Protein AF-A0AB73AR89-F1 (afdb_monomer)

Organism: NCBI:txid1339310

Sequence (141 aa):
MRATEKTPVNPKNVVHHVAVDAKNVCNSGQSKVKENKAEENKEFPPSAPPKGEGEERKGDSAYLPIPGYAFNTMTHNYSGLMDTLKRLSITDTGEVNSILRLSDYGRKGTTVWKLIANTCWSDIGAKGRYLIAALNKTKRR

Solvent-accessible surface area (backbone atoms only — not comparable to full-atom values): 9652 Å² total; per-residue (Å²): 134,90,84,90,85,80,88,80,82,87,79,80,84,72,82,82,76,76,76,76,77,78,77,77,76,80,80,86,68,90,77,88,75,79,85,83,80,87,84,89,80,85,87,77,81,85,75,71,78,79,76,88,73,85,74,87,75,78,80,58,81,58,82,69,88,77,60,78,71,35,72,37,69,92,58,18,39,34,67,66,44,54,54,46,35,54,75,65,66,42,74,53,48,56,47,46,48,47,42,34,64,73,39,57,36,30,36,63,95,46,66,57,62,56,50,63,72,72,52,74,63,89,86,44,85,61,50,44,63,49,51,46,54,56,51,55,60,67,74,76,111

Structure (mmCIF, N/CA/C/O backbone):
data_AF-A0AB73AR89-F1
#
_entry.id   AF-A0AB73AR89-F1
#
loop_
_atom_site.group_PDB
_atom_site.id
_atom_site.type_symbol
_atom_site.label_atom_id
_atom_site.label_alt_id
_atom_site.label_comp_id
_atom_site.label_asym_id
_atom_site.label_entity_id
_atom_site.label_seq_id
_atom_site.pdbx_PDB_ins_code
_atom_site.Cartn_x
_atom_site.Cartn_y
_atom_site.Cartn_z
_atom_site.occupancy
_atom_site.B_iso_or_equiv
_atom_site.auth_seq_id
_atom_site.auth_comp_id
_atom_site.auth_asym_id
_atom_site.auth_atom_id
_atom_site.pdbx_PDB_model_num
ATOM 1 N N . MET A 1 1 ? -47.975 63.753 -1.501 1.00 38.91 1 MET A N 1
ATOM 2 C CA . MET A 1 1 ? -47.796 63.237 -0.127 1.00 38.91 1 MET A CA 1
ATOM 3 C C . MET A 1 1 ? -46.998 61.940 -0.201 1.00 38.91 1 MET A C 1
ATOM 5 O O . MET A 1 1 ? -47.245 61.146 -1.097 1.00 38.91 1 MET A O 1
ATOM 9 N N . ARG A 1 2 ? -45.996 61.792 0.675 1.00 39.88 2 ARG A N 1
ATOM 10 C CA . ARG A 1 2 ? -45.224 60.559 0.921 1.00 39.88 2 ARG A CA 1
ATOM 11 C C . ARG A 1 2 ? -46.128 59.461 1.497 1.00 39.88 2 ARG A C 1
ATOM 13 O O . ARG A 1 2 ? -46.984 59.802 2.304 1.00 39.88 2 ARG A O 1
ATOM 20 N N . ALA A 1 3 ? -45.827 58.197 1.179 1.00 44.28 3 ALA A N 1
ATOM 21 C CA . ALA A 1 3 ? -45.416 57.128 2.117 1.00 44.28 3 ALA A CA 1
ATOM 22 C C . ALA A 1 3 ? -45.775 55.738 1.538 1.00 44.28 3 ALA A C 1
ATOM 24 O O . ALA A 1 3 ? -46.937 55.449 1.303 1.00 44.28 3 ALA A O 1
ATOM 25 N N . THR A 1 4 ? -44.782 54.989 1.045 1.00 46.59 4 THR A N 1
ATOM 26 C CA . THR A 1 4 ? -44.129 53.817 1.681 1.00 46.59 4 THR A CA 1
ATOM 27 C C . THR A 1 4 ? -44.924 52.508 1.619 1.00 46.59 4 THR A C 1
ATOM 29 O O . THR A 1 4 ? -45.830 52.302 2.415 1.00 46.59 4 THR A O 1
ATOM 32 N N . GLU A 1 5 ? -44.446 51.561 0.813 1.00 45.19 5 GLU A N 1
ATOM 33 C CA . GLU A 1 5 ? -44.631 50.119 1.037 1.00 45.19 5 GLU A CA 1
ATOM 34 C C . GLU A 1 5 ? -43.372 49.416 0.488 1.00 45.19 5 GLU A C 1
ATOM 36 O O . GLU A 1 5 ? -43.100 49.461 -0.705 1.00 45.19 5 GLU A O 1
ATOM 41 N N . LYS A 1 6 ? -42.339 49.224 1.316 1.00 48.53 6 LYS A N 1
ATOM 42 C CA . LYS A 1 6 ? -42.036 48.043 2.146 1.00 48.53 6 LYS A CA 1
ATOM 43 C C . LYS A 1 6 ? -41.747 46.767 1.341 1.00 48.53 6 LYS A C 1
ATOM 45 O O . LYS A 1 6 ? -42.628 45.966 1.070 1.00 48.53 6 LYS A O 1
ATOM 50 N N . THR A 1 7 ? -40.458 46.534 1.091 1.00 48.50 7 THR A N 1
ATOM 51 C CA . THR A 1 7 ? -39.877 45.193 0.926 1.00 48.50 7 THR A CA 1
ATOM 52 C C . THR A 1 7 ? -40.154 44.350 2.174 1.00 48.50 7 THR A C 1
ATOM 54 O O . THR A 1 7 ? -40.034 44.871 3.289 1.00 48.50 7 THR A O 1
ATOM 57 N N . PRO A 1 8 ? -40.405 43.040 2.018 1.00 48.00 8 PRO A N 1
ATOM 58 C CA . PRO A 1 8 ? -39.617 42.117 2.827 1.00 48.00 8 PRO A CA 1
ATOM 59 C C . PRO A 1 8 ? -39.199 40.830 2.084 1.00 48.00 8 PRO A C 1
ATOM 61 O O . PRO A 1 8 ? -39.998 40.105 1.509 1.00 48.00 8 PRO A O 1
ATOM 64 N N . VAL A 1 9 ? -37.893 40.578 2.183 1.00 45.47 9 VAL A N 1
ATOM 65 C CA . VAL A 1 9 ? -37.208 39.311 2.493 1.00 45.47 9 VAL A CA 1
ATOM 66 C C . VAL A 1 9 ? -37.531 38.026 1.708 1.00 45.47 9 VAL A C 1
ATOM 68 O O . VAL A 1 9 ? -38.536 37.346 1.871 1.00 45.47 9 VAL A O 1
ATOM 71 N N . ASN A 1 10 ? -36.501 37.642 0.961 1.00 57.34 10 ASN A N 1
ATOM 72 C CA . ASN A 1 10 ? -36.142 36.315 0.480 1.00 57.34 10 ASN A CA 1
ATOM 73 C C . ASN A 1 10 ? -36.419 35.166 1.482 1.00 57.34 10 ASN A C 1
ATOM 75 O O . ASN A 1 10 ? -35.880 35.193 2.594 1.00 57.34 10 ASN A O 1
ATOM 79 N N . PRO A 1 11 ? -37.088 34.080 1.064 1.00 50.94 11 PRO A N 1
ATOM 80 C CA . PRO A 1 11 ? -36.939 32.778 1.687 1.00 50.94 11 PRO A CA 1
ATOM 81 C C . PRO A 1 11 ? -36.048 31.869 0.828 1.00 50.94 11 PRO A C 1
ATOM 83 O O . PRO A 1 11 ? -36.447 31.363 -0.214 1.00 50.94 11 PRO A O 1
ATOM 86 N N . LYS A 1 12 ? -34.817 31.679 1.323 1.00 49.34 12 LYS A N 1
ATOM 87 C CA . LYS A 1 12 ? -34.012 30.443 1.281 1.00 49.34 12 LYS A CA 1
ATOM 88 C C . LYS A 1 12 ? -34.502 29.372 0.294 1.00 49.34 12 LYS A C 1
ATOM 90 O O . LYS A 1 12 ? -35.324 28.528 0.646 1.00 49.34 12 LYS A O 1
ATOM 95 N N . ASN A 1 13 ? -33.888 29.336 -0.889 1.00 53.00 13 ASN A N 1
ATOM 96 C CA . ASN A 1 13 ? -33.911 28.140 -1.719 1.00 53.00 13 ASN A CA 1
ATOM 97 C C . ASN A 1 13 ? -33.081 27.036 -1.045 1.00 53.00 13 ASN A C 1
ATOM 99 O O . ASN A 1 13 ? -31.855 27.100 -0.968 1.00 53.00 13 ASN A O 1
ATOM 103 N N . VAL A 1 14 ? -33.838 26.110 -0.472 1.00 54.31 14 VAL A N 1
ATOM 104 C CA . VAL A 1 14 ? -33.608 24.688 -0.225 1.00 54.31 14 VAL A CA 1
ATOM 105 C C . VAL A 1 14 ? -32.220 24.147 -0.594 1.00 54.31 14 VAL A C 1
ATOM 107 O O . VAL A 1 14 ? -31.783 24.108 -1.740 1.00 54.31 14 VAL A O 1
ATOM 110 N N . VAL A 1 15 ? -31.578 23.643 0.457 1.00 51.88 15 VAL A N 1
ATOM 111 C CA . VAL A 1 15 ? -30.417 22.757 0.466 1.00 51.88 15 VAL A CA 1
ATOM 112 C C . VAL A 1 15 ? -30.630 21.601 -0.517 1.00 51.88 15 VAL A C 1
ATOM 114 O O . VAL A 1 15 ? -31.438 20.709 -0.267 1.00 51.88 15 VAL A O 1
ATOM 117 N N . HIS A 1 16 ? -29.858 21.564 -1.604 1.00 54.56 16 HIS A N 1
ATOM 118 C CA . HIS A 1 16 ? -29.633 20.318 -2.331 1.00 54.56 16 HIS A CA 1
ATOM 119 C C . HIS A 1 16 ? -28.688 19.459 -1.493 1.00 54.56 16 HIS A C 1
ATOM 121 O O . HIS A 1 16 ? -27.469 19.506 -1.650 1.00 54.56 16 HIS A O 1
ATOM 127 N N . HIS A 1 17 ? -29.251 18.668 -0.581 1.00 49.94 17 HIS A N 1
ATOM 128 C CA . HIS A 1 17 ? -28.530 17.533 -0.032 1.00 49.94 17 HIS A CA 1
ATOM 129 C C . HIS A 1 17 ? -28.484 16.488 -1.146 1.00 49.94 17 HIS A C 1
ATOM 131 O O . HIS A 1 17 ? -29.358 15.628 -1.256 1.00 49.94 17 HIS A O 1
ATOM 137 N N . VAL A 1 18 ? -27.496 16.605 -2.035 1.00 54.03 18 VAL A N 1
ATOM 138 C CA . VAL A 1 18 ? -27.125 15.492 -2.904 1.00 54.03 18 VAL A CA 1
ATOM 139 C C . VAL A 1 18 ? -26.576 14.428 -1.965 1.00 54.03 18 VAL A C 1
ATOM 141 O O . VAL A 1 18 ? -25.406 14.439 -1.588 1.00 54.03 18 VAL A O 1
ATOM 144 N N . ALA A 1 19 ? -27.459 13.534 -1.530 1.00 55.34 19 ALA A N 1
ATOM 145 C CA . ALA A 1 19 ? -27.065 12.251 -0.996 1.00 55.34 19 ALA A CA 1
ATOM 146 C C . ALA A 1 19 ? -26.377 11.503 -2.141 1.00 55.34 19 ALA A C 1
ATOM 148 O O . ALA A 1 19 ? -27.020 10.836 -2.949 1.00 55.34 19 ALA A O 1
ATOM 149 N N . VAL A 1 20 ? -25.060 11.673 -2.253 1.00 55.03 20 VAL A N 1
ATOM 150 C CA . VAL A 1 20 ? -24.234 10.767 -3.042 1.00 55.03 20 VAL A CA 1
ATOM 151 C C . VAL A 1 20 ? -24.181 9.476 -2.228 1.00 55.03 20 VAL A C 1
ATOM 153 O O . VAL A 1 20 ? -23.290 9.281 -1.406 1.00 55.03 20 VAL A O 1
ATOM 156 N N . ASP A 1 21 ? -25.192 8.622 -2.400 1.00 56.25 21 ASP A N 1
ATOM 157 C CA . ASP A 1 21 ? -25.152 7.222 -1.976 1.00 56.25 21 ASP A CA 1
ATOM 158 C C . ASP A 1 21 ? -24.086 6.531 -2.831 1.00 56.25 21 ASP A C 1
ATOM 160 O O . ASP A 1 21 ? -24.357 5.920 -3.863 1.00 56.25 21 ASP A O 1
ATOM 164 N N . ALA A 1 22 ? -22.822 6.708 -2.450 1.00 57.22 22 ALA A N 1
ATOM 165 C CA . ALA A 1 22 ? -21.706 5.998 -3.042 1.00 57.22 22 ALA A CA 1
ATOM 166 C C . ALA A 1 22 ? -21.720 4.556 -2.515 1.00 57.22 22 ALA A C 1
ATOM 168 O O . ALA A 1 22 ? -20.857 4.142 -1.739 1.00 57.22 22 ALA A O 1
ATOM 169 N N . LYS A 1 23 ? -22.706 3.770 -2.958 1.00 62.31 23 LYS A N 1
ATOM 170 C CA . LYS A 1 23 ? -22.635 2.310 -2.943 1.00 62.31 23 LYS A CA 1
ATOM 171 C C . LYS A 1 23 ? -21.536 1.885 -3.907 1.00 62.31 23 LYS A C 1
ATOM 173 O O . LYS A 1 23 ? -21.768 1.590 -5.074 1.00 62.31 23 LYS A O 1
ATOM 178 N N . ASN A 1 24 ? -20.308 1.883 -3.403 1.00 59.72 24 ASN A N 1
ATOM 179 C CA . ASN A 1 24 ? -19.209 1.135 -3.988 1.00 59.72 24 ASN A CA 1
ATOM 180 C C . ASN A 1 24 ? -19.597 -0.353 -3.969 1.00 59.72 24 ASN A C 1
ATOM 182 O O . ASN A 1 24 ? -19.484 -1.023 -2.943 1.00 59.72 24 ASN A O 1
ATOM 186 N N . VAL A 1 25 ? -20.120 -0.843 -5.091 1.00 37.38 25 VAL A N 1
ATOM 187 C CA . VAL A 1 25 ? -20.389 -2.261 -5.321 1.00 37.38 25 VAL A CA 1
ATOM 188 C C . VAL A 1 25 ? -19.045 -2.988 -5.347 1.00 37.38 25 VAL A C 1
ATOM 190 O O . VAL A 1 25 ? -18.195 -2.734 -6.200 1.00 37.38 25 VAL A O 1
ATOM 193 N N . CYS A 1 26 ? -18.842 -3.886 -4.382 1.00 60.62 26 CYS A N 1
ATOM 194 C CA . CYS A 1 26 ? -17.694 -4.780 -4.348 1.00 60.62 26 CYS A CA 1
ATOM 195 C C . CYS A 1 26 ? -17.795 -5.741 -5.540 1.00 60.62 26 CYS A C 1
ATOM 197 O O . CYS A 1 26 ? -18.556 -6.709 -5.507 1.00 60.62 26 CYS A O 1
ATOM 199 N N . ASN A 1 27 ? -17.042 -5.470 -6.606 1.00 61.38 27 ASN A N 1
ATOM 200 C CA . ASN A 1 27 ? -16.962 -6.353 -7.765 1.00 61.38 27 ASN A CA 1
ATOM 201 C C . ASN A 1 27 ? -16.087 -7.568 -7.428 1.00 61.38 27 ASN A C 1
ATOM 203 O O . ASN A 1 27 ? -14.973 -7.716 -7.927 1.00 61.38 27 ASN A O 1
ATOM 207 N N . SER A 1 28 ? -16.607 -8.472 -6.597 1.00 54.34 28 SER A N 1
ATOM 208 C CA . SER A 1 28 ? -16.097 -9.839 -6.469 1.00 54.34 28 SER A CA 1
ATOM 209 C C . SER A 1 28 ? -16.582 -10.666 -7.669 1.00 54.34 28 SER A C 1
ATOM 211 O O . SER A 1 28 ? -17.368 -11.600 -7.555 1.00 54.34 28 SER A O 1
ATOM 213 N N . GLY A 1 29 ? -16.169 -10.244 -8.866 1.00 50.16 29 GLY A N 1
ATOM 214 C CA . GLY A 1 29 ? -16.401 -10.929 -10.133 1.00 50.16 29 GLY A CA 1
ATOM 215 C C . GLY A 1 29 ? -15.134 -11.671 -10.534 1.00 50.16 29 GLY A C 1
ATOM 216 O O . GLY A 1 29 ? -14.192 -11.083 -11.055 1.00 50.16 29 GLY A O 1
ATOM 217 N N . GLN A 1 30 ? -15.110 -12.960 -10.226 1.00 56.56 30 GLN A N 1
ATOM 218 C CA . GLN A 1 30 ? -14.077 -13.947 -10.523 1.00 56.56 30 GLN A CA 1
ATOM 219 C C . GLN A 1 30 ? -13.445 -13.774 -11.924 1.00 56.56 30 GLN A C 1
ATOM 221 O O . GLN A 1 30 ? -14.049 -14.140 -12.928 1.00 56.56 30 GLN A O 1
ATOM 226 N N . SER A 1 31 ? -12.197 -13.294 -12.002 1.00 48.25 31 SER A N 1
ATOM 227 C CA . SER A 1 31 ? -11.381 -13.427 -13.216 1.00 48.25 31 SER A CA 1
ATOM 228 C C . SER A 1 31 ? -10.304 -14.480 -12.997 1.00 48.25 31 SER A C 1
ATOM 230 O O . SER A 1 31 ? -9.318 -14.291 -12.281 1.00 48.25 31 SER A O 1
ATOM 232 N N . LYS A 1 32 ? -10.546 -15.637 -13.606 1.00 50.81 32 LYS A N 1
ATOM 233 C CA . LYS A 1 32 ? -9.621 -16.758 -13.722 1.00 50.81 32 LYS A CA 1
ATOM 234 C C . LYS A 1 32 ? -8.571 -16.366 -14.770 1.00 50.81 32 LYS A C 1
ATOM 236 O O . LYS A 1 32 ? -8.707 -16.700 -15.942 1.00 50.81 32 LYS A O 1
ATOM 241 N N . VAL A 1 33 ? -7.556 -15.598 -14.370 1.00 45.81 33 VAL A N 1
ATOM 242 C CA . VAL A 1 33 ? -6.414 -15.310 -15.249 1.00 45.81 33 VAL A CA 1
ATOM 243 C C . VAL A 1 33 ? -5.532 -16.550 -15.315 1.00 45.81 33 VAL A C 1
ATOM 245 O O . VAL A 1 33 ? -5.038 -17.055 -14.310 1.00 45.81 33 VAL A O 1
ATOM 248 N N . LYS A 1 34 ? -5.415 -17.039 -16.545 1.00 47.06 34 LYS A N 1
ATOM 249 C CA . LYS A 1 34 ? -4.609 -18.159 -17.007 1.00 47.06 34 LYS A CA 1
ATOM 250 C C . LYS A 1 34 ? -3.150 -17.971 -16.574 1.00 47.06 34 LYS A C 1
ATOM 252 O O . LYS A 1 34 ? -2.519 -16.971 -16.907 1.00 47.06 34 LYS A O 1
ATOM 257 N N . GLU A 1 35 ? -2.656 -18.933 -15.807 1.00 43.31 35 GLU A N 1
ATOM 258 C CA . GLU A 1 35 ? -1.248 -19.090 -15.461 1.00 43.31 35 GLU A CA 1
ATOM 259 C C . GLU A 1 35 ? -0.459 -19.387 -16.743 1.00 43.31 35 GLU A C 1
ATOM 261 O O . GLU A 1 35 ? -0.733 -20.374 -17.426 1.00 43.31 35 GLU A O 1
ATOM 266 N N . ASN A 1 36 ? 0.492 -18.518 -17.088 1.00 53.22 36 ASN A N 1
ATOM 267 C CA . ASN A 1 36 ? 1.479 -18.796 -18.125 1.00 53.22 36 ASN A CA 1
ATOM 268 C C . ASN A 1 36 ? 2.758 -19.254 -17.420 1.00 53.22 36 ASN A C 1
ATOM 270 O O . ASN A 1 36 ? 3.345 -18.512 -16.632 1.00 53.22 36 ASN A O 1
ATOM 274 N N . LYS A 1 37 ? 3.135 -20.504 -17.682 1.00 52.88 37 LYS A N 1
ATOM 275 C CA . LYS A 1 37 ? 4.319 -21.184 -17.161 1.00 52.88 37 LYS A CA 1
ATOM 276 C C . LYS A 1 37 ? 5.470 -21.093 -18.171 1.00 52.88 37 LYS A C 1
ATOM 278 O O . LYS A 1 37 ? 5.224 -21.225 -19.364 1.00 52.88 37 LYS A O 1
ATOM 283 N N . ALA A 1 38 ? 6.682 -21.011 -17.608 1.00 48.19 38 ALA A N 1
ATOM 284 C CA . ALA A 1 38 ? 8.022 -21.154 -18.196 1.00 48.19 38 ALA A CA 1
ATOM 285 C C . ALA A 1 38 ? 8.559 -19.952 -19.000 1.00 48.19 38 ALA A C 1
ATOM 287 O O . ALA A 1 38 ? 7.973 -19.556 -19.996 1.00 48.19 38 ALA A O 1
ATOM 288 N N . GLU A 1 39 ? 9.700 -19.387 -18.587 1.00 51.41 39 GLU A N 1
ATOM 289 C CA . GLU A 1 39 ? 11.017 -19.922 -18.957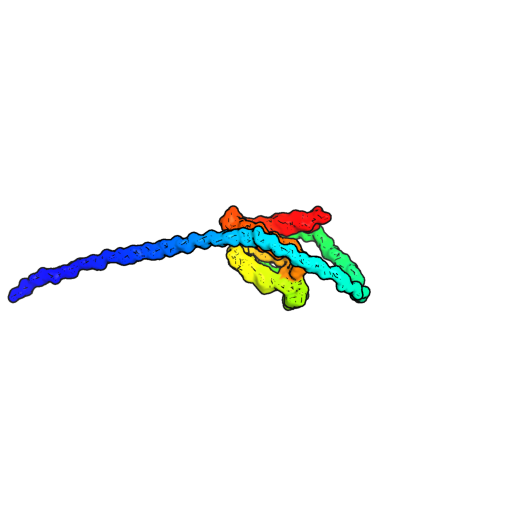 1.00 51.41 39 GLU A CA 1
ATOM 290 C C . GLU A 1 39 ? 12.117 -19.425 -17.996 1.00 51.41 39 GLU A C 1
ATOM 292 O O . GLU A 1 39 ? 11.995 -18.392 -17.340 1.00 51.41 39 GLU A O 1
ATOM 297 N N . GLU A 1 40 ? 13.147 -20.252 -17.873 1.00 47.06 40 GLU A N 1
ATOM 298 C CA . GLU A 1 40 ? 14.318 -20.193 -17.007 1.00 47.06 40 GLU A CA 1
ATOM 299 C C . GLU A 1 40 ? 15.348 -19.180 -17.534 1.00 47.06 40 GLU A C 1
ATOM 301 O O . GLU A 1 40 ? 15.783 -19.267 -18.676 1.00 47.06 40 GLU A O 1
ATOM 306 N N . ASN A 1 41 ? 15.802 -18.251 -16.690 1.00 52.59 41 ASN A N 1
ATOM 307 C CA . ASN A 1 41 ? 17.061 -17.541 -16.903 1.00 52.59 41 ASN A CA 1
ATOM 308 C C . ASN A 1 41 ? 17.916 -17.702 -15.641 1.00 52.59 41 ASN A C 1
ATOM 310 O O . ASN A 1 41 ? 17.531 -17.300 -14.543 1.00 52.59 41 ASN A O 1
ATOM 314 N N . LYS A 1 42 ? 19.045 -18.385 -15.836 1.00 58.62 42 LYS A N 1
ATOM 315 C CA . LYS A 1 42 ? 20.062 -18.711 -14.841 1.00 58.62 42 LYS A CA 1
ATOM 316 C C . LYS A 1 42 ? 20.870 -17.477 -14.431 1.00 58.62 42 LYS A C 1
ATOM 318 O O . LYS A 1 42 ? 21.087 -16.570 -15.227 1.00 58.62 42 LYS A O 1
ATOM 323 N N . GLU A 1 43 ? 21.366 -17.579 -13.197 1.00 53.78 43 GLU A N 1
ATOM 324 C CA . GLU A 1 43 ? 22.484 -16.844 -12.588 1.00 53.78 43 GLU A CA 1
ATOM 325 C C . GLU A 1 43 ? 22.295 -15.357 -12.301 1.00 53.78 43 GLU A C 1
ATOM 327 O O . GLU A 1 43 ? 22.670 -14.520 -13.099 1.00 53.78 43 GLU A O 1
ATOM 332 N N . PHE A 1 44 ? 21.863 -15.057 -11.070 1.00 48.03 44 PHE A N 1
ATOM 333 C CA . PHE A 1 44 ? 22.591 -14.201 -10.116 1.00 48.03 44 PHE A CA 1
ATOM 334 C C . PHE A 1 44 ? 22.239 -14.676 -8.686 1.00 48.03 44 PHE A C 1
ATOM 336 O O . PHE A 1 44 ? 21.162 -15.248 -8.496 1.00 48.03 44 PHE A O 1
ATOM 343 N N . PRO A 1 45 ? 23.140 -14.559 -7.687 1.00 50.19 45 PRO A N 1
ATOM 344 C CA . PRO A 1 45 ? 23.005 -15.273 -6.415 1.00 50.19 45 PRO A CA 1
ATOM 345 C C . PRO A 1 45 ? 21.733 -14.855 -5.659 1.00 50.19 45 PRO A C 1
ATOM 347 O O . PRO A 1 45 ? 21.313 -13.699 -5.773 1.00 50.19 45 PRO A O 1
ATOM 350 N N . PRO A 1 46 ? 21.120 -15.742 -4.847 1.00 50.38 46 PRO A N 1
ATOM 351 C CA . PRO A 1 46 ? 20.019 -15.339 -3.988 1.00 50.38 46 PRO A CA 1
ATOM 352 C C . PRO A 1 46 ? 20.576 -14.375 -2.939 1.00 50.38 46 PRO A C 1
ATOM 354 O O . PRO A 1 46 ? 21.219 -14.791 -1.975 1.00 50.38 46 PRO A O 1
ATOM 357 N N . SER A 1 47 ? 20.356 -13.072 -3.124 1.00 55.78 47 SER A N 1
ATOM 358 C CA . SER A 1 47 ? 20.570 -12.116 -2.043 1.00 55.78 47 SER A CA 1
ATOM 359 C C . SER A 1 47 ? 19.607 -12.512 -0.931 1.00 55.78 47 SER A C 1
ATOM 361 O O . SER A 1 47 ? 18.389 -12.452 -1.112 1.00 55.78 47 SER A O 1
ATOM 363 N N . ALA A 1 48 ? 20.170 -13.008 0.171 1.00 51.34 48 ALA A N 1
ATOM 364 C CA . ALA A 1 48 ? 19.433 -13.490 1.326 1.00 51.34 48 ALA A CA 1
ATOM 365 C C . ALA A 1 48 ? 18.308 -12.506 1.698 1.00 51.34 48 ALA A C 1
ATOM 367 O O . ALA A 1 48 ? 18.522 -11.289 1.631 1.00 51.34 48 ALA A O 1
ATOM 368 N N . PRO A 1 49 ? 17.113 -12.995 2.080 1.00 53.03 49 PRO A N 1
ATOM 369 C CA . PRO A 1 49 ? 16.051 -12.112 2.531 1.00 53.03 49 PRO A CA 1
ATOM 370 C C . PRO A 1 49 ? 16.592 -11.294 3.712 1.00 53.03 49 PRO A C 1
ATOM 372 O O . PRO A 1 49 ? 17.174 -11.887 4.628 1.00 53.03 49 PRO A O 1
ATOM 375 N N . PRO A 1 50 ? 16.455 -9.955 3.709 1.00 51.44 50 PRO A N 1
ATOM 376 C CA . PRO A 1 50 ? 16.889 -9.163 4.843 1.00 51.44 50 PRO A CA 1
ATOM 377 C C . PRO A 1 50 ? 16.161 -9.682 6.080 1.00 51.44 50 PRO A C 1
ATOM 379 O O . PRO A 1 50 ? 14.940 -9.872 6.086 1.00 51.44 50 PRO A O 1
ATOM 382 N N . LYS A 1 51 ? 16.971 -9.996 7.090 1.00 43.84 51 LYS A N 1
ATOM 383 C CA . LYS A 1 51 ? 16.572 -10.543 8.379 1.00 43.84 51 LYS A CA 1
ATOM 384 C C . LYS A 1 51 ? 15.414 -9.700 8.910 1.00 43.84 51 LYS A C 1
ATOM 386 O O . LYS A 1 51 ? 15.514 -8.481 8.990 1.00 43.84 51 LYS A O 1
ATOM 391 N N . GLY A 1 52 ? 14.294 -10.355 9.204 1.00 47.25 52 GLY A N 1
ATOM 392 C CA . GLY A 1 52 ? 13.112 -9.713 9.761 1.00 47.25 52 GLY A CA 1
ATOM 393 C C . GLY A 1 52 ? 13.392 -9.204 11.169 1.00 47.25 52 GLY A C 1
ATOM 394 O O . GLY A 1 52 ? 13.083 -9.881 12.143 1.00 47.25 52 GLY A O 1
ATOM 395 N N . GLU A 1 53 ? 13.964 -8.014 11.275 1.00 42.34 53 GLU A N 1
ATOM 396 C CA . GLU A 1 53 ? 13.959 -7.232 12.500 1.00 42.34 53 GLU A CA 1
ATOM 397 C C . GLU A 1 53 ? 12.679 -6.397 12.525 1.00 42.34 53 GLU A C 1
ATOM 399 O O . GLU A 1 53 ? 12.508 -5.382 11.843 1.00 42.34 53 GLU A O 1
ATOM 404 N N . GLY A 1 54 ? 11.707 -6.923 13.271 1.00 51.97 54 GLY A N 1
ATOM 405 C CA . GLY A 1 54 ? 10.540 -6.181 13.710 1.00 51.97 54 GLY A CA 1
ATOM 406 C C . GLY A 1 54 ? 10.982 -5.102 14.684 1.00 51.97 54 GLY A C 1
ATOM 407 O O . GLY A 1 54 ? 10.867 -5.278 15.891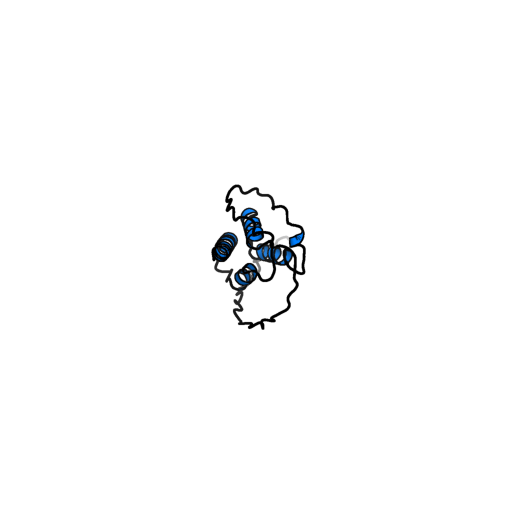 1.00 51.97 54 GLY A O 1
ATOM 408 N N . GLU A 1 55 ? 11.489 -3.993 14.158 1.00 44.03 55 GLU A N 1
ATOM 409 C CA . GLU A 1 55 ? 11.707 -2.788 14.943 1.00 44.03 55 GLU A CA 1
ATOM 410 C C . GLU A 1 55 ? 10.494 -1.872 14.787 1.00 44.03 55 GLU A C 1
ATOM 412 O O . GLU A 1 55 ? 10.415 -0.964 13.962 1.00 44.03 55 GLU A O 1
ATOM 417 N N . GLU A 1 56 ? 9.480 -2.201 15.580 1.00 61.28 56 GLU A N 1
ATOM 418 C CA . GLU A 1 56 ? 8.505 -1.243 16.070 1.00 61.28 56 GLU A CA 1
ATOM 419 C C . GLU A 1 56 ? 9.258 -0.330 17.044 1.00 61.28 56 GLU A C 1
ATOM 421 O O . GLU A 1 56 ? 9.579 -0.770 18.152 1.00 61.28 56 GLU A O 1
ATOM 426 N N . ARG A 1 57 ? 9.626 0.887 16.611 1.00 56.16 57 ARG A N 1
ATOM 427 C CA . ARG A 1 57 ? 9.907 2.050 17.476 1.00 56.16 57 ARG A CA 1
ATOM 428 C C . ARG A 1 57 ? 10.193 3.326 16.673 1.00 56.16 57 ARG A C 1
ATOM 430 O O . ARG A 1 57 ? 10.929 3.314 15.699 1.00 56.16 57 ARG A O 1
ATOM 437 N N . LYS A 1 58 ? 9.619 4.416 17.198 1.00 44.28 58 LYS A N 1
ATOM 438 C CA . LYS A 1 58 ? 9.673 5.832 16.795 1.00 44.28 58 LYS A CA 1
ATOM 439 C C . LYS A 1 58 ? 9.069 6.171 15.431 1.00 44.28 58 LYS A C 1
ATOM 441 O O . LYS A 1 58 ? 9.676 6.007 14.382 1.00 44.28 58 LYS A O 1
ATOM 446 N N . GLY A 1 59 ? 7.865 6.743 15.501 1.00 51.19 59 GLY A N 1
ATOM 447 C CA . GLY A 1 59 ? 7.326 7.591 14.449 1.00 51.19 59 GLY A CA 1
ATOM 448 C C . GLY A 1 59 ? 8.227 8.805 14.266 1.00 51.19 59 GLY A C 1
ATOM 449 O O . GLY A 1 59 ? 7.997 9.851 14.867 1.00 51.19 59 GLY A O 1
ATOM 450 N N . ASP A 1 60 ? 9.260 8.655 13.446 1.00 48.94 60 ASP A N 1
ATOM 451 C CA . ASP A 1 60 ? 9.773 9.789 12.707 1.00 48.94 60 ASP A CA 1
ATOM 452 C C . ASP A 1 60 ? 8.680 10.170 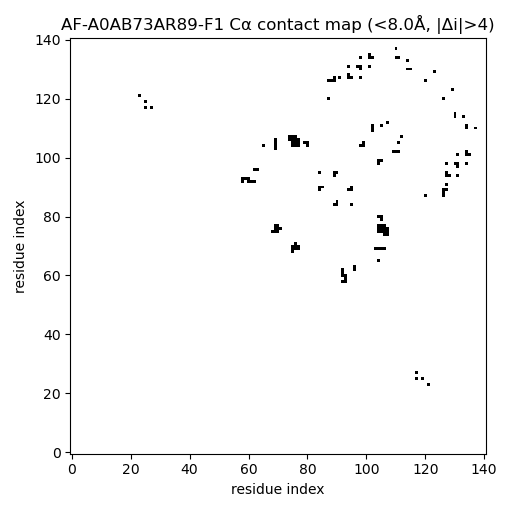11.714 1.00 48.94 60 ASP A C 1
ATOM 454 O O . ASP A 1 60 ? 8.291 9.389 10.846 1.00 48.94 60 ASP A O 1
ATOM 458 N N . SER A 1 61 ? 8.137 11.372 11.884 1.00 61.28 61 SER A N 1
ATOM 459 C CA . SER A 1 61 ? 7.054 11.918 11.055 1.00 61.28 61 SER A CA 1
ATOM 460 C C . SER A 1 61 ? 7.487 12.167 9.596 1.00 61.28 61 SER A C 1
ATOM 462 O O . SER A 1 61 ? 6.736 12.720 8.794 1.00 61.28 61 SER A O 1
ATOM 464 N N . ALA A 1 62 ? 8.714 11.774 9.246 1.00 77.88 62 ALA A N 1
ATOM 465 C CA . ALA A 1 62 ? 9.290 11.875 7.923 1.00 77.88 62 ALA A CA 1
ATOM 466 C C . ALA A 1 62 ? 9.018 10.612 7.094 1.00 77.88 62 ALA A C 1
ATOM 468 O O . ALA A 1 62 ? 9.014 9.480 7.584 1.00 77.88 62 ALA A O 1
ATOM 469 N N . TYR A 1 63 ? 8.824 10.807 5.792 1.00 79.88 63 TYR A N 1
ATOM 470 C CA . TYR A 1 63 ? 8.830 9.698 4.847 1.00 79.88 63 TYR A CA 1
ATOM 471 C C . TYR A 1 63 ? 10.204 9.035 4.832 1.00 79.88 63 TYR A C 1
ATOM 473 O O . TYR A 1 63 ? 11.233 9.713 4.798 1.00 79.88 63 TYR A O 1
ATOM 481 N N . LEU A 1 64 ? 10.215 7.704 4.835 1.00 82.00 64 LEU A N 1
ATOM 482 C CA . LEU A 1 64 ? 11.457 6.959 4.675 1.00 82.00 64 LEU A CA 1
ATOM 483 C C . LEU A 1 64 ? 12.044 7.199 3.273 1.00 82.00 64 LEU A C 1
ATOM 485 O O . LEU A 1 64 ? 11.278 7.377 2.318 1.00 82.00 64 LEU A O 1
ATOM 489 N N . PRO A 1 65 ? 13.381 7.159 3.117 1.00 89.06 65 PRO A N 1
ATOM 490 C CA . PRO A 1 65 ? 14.011 7.211 1.805 1.00 89.06 65 PRO A CA 1
ATOM 491 C C . PRO A 1 65 ? 13.447 6.118 0.896 1.00 89.06 65 PRO A C 1
ATOM 493 O O . PRO A 1 65 ? 13.478 4.934 1.237 1.00 89.06 65 PRO A O 1
ATOM 496 N N . ILE A 1 66 ? 12.923 6.517 -0.263 1.00 91.31 66 ILE A N 1
ATOM 497 C CA . ILE A 1 66 ? 12.334 5.582 -1.223 1.00 91.31 66 ILE A CA 1
ATOM 498 C C . ILE A 1 66 ? 13.476 4.893 -1.982 1.00 91.31 66 ILE A C 1
ATOM 500 O O . ILE A 1 66 ? 14.285 5.582 -2.611 1.00 91.31 66 ILE A O 1
ATOM 504 N N . PRO A 1 67 ? 13.564 3.553 -1.972 1.00 93.19 67 PRO A N 1
ATOM 505 C CA . PRO A 1 67 ? 14.591 2.849 -2.726 1.00 93.19 67 PRO A CA 1
ATOM 506 C C . PRO A 1 67 ? 14.439 3.065 -4.234 1.00 93.19 67 PRO A C 1
ATOM 508 O O . PRO A 1 67 ? 13.334 2.986 -4.768 1.00 93.19 67 PRO A O 1
ATOM 511 N N . GLY A 1 68 ? 15.554 3.251 -4.946 1.00 94.62 68 GLY A N 1
ATOM 512 C CA . GLY A 1 68 ? 15.540 3.514 -6.392 1.00 94.62 68 GLY A CA 1
ATOM 513 C C . GLY A 1 68 ? 14.809 2.443 -7.218 1.00 94.62 68 GLY A C 1
ATOM 514 O O . GLY A 1 68 ? 14.147 2.765 -8.203 1.00 94.62 68 GLY A O 1
ATOM 515 N N . TYR A 1 69 ? 14.849 1.176 -6.786 1.00 94.25 69 TYR A N 1
ATOM 516 C CA . TYR A 1 69 ? 14.160 0.078 -7.474 1.00 94.25 69 TYR A CA 1
ATOM 517 C C . TYR A 1 69 ? 12.628 0.194 -7.440 1.00 94.25 69 TYR A C 1
ATOM 519 O O . TYR A 1 69 ? 11.969 -0.354 -8.323 1.00 94.25 69 TYR A O 1
ATOM 527 N N . ALA A 1 70 ? 12.052 0.911 -6.468 1.00 95.06 70 ALA A N 1
ATOM 528 C CA . ALA A 1 70 ? 10.603 1.085 -6.348 1.00 95.06 70 ALA A CA 1
ATOM 529 C C . ALA A 1 70 ? 10.011 1.866 -7.534 1.00 95.06 70 ALA A C 1
ATOM 531 O O . ALA A 1 70 ? 8.832 1.719 -7.860 1.00 95.06 70 ALA A O 1
ATOM 532 N N . PHE A 1 71 ? 10.841 2.666 -8.208 1.00 93.94 71 PHE A N 1
ATOM 533 C CA . PHE A 1 71 ? 10.463 3.425 -9.398 1.00 93.94 71 PHE A CA 1
ATOM 534 C C . PHE A 1 71 ? 10.534 2.603 -10.695 1.00 93.94 71 PHE A C 1
ATOM 536 O O . PHE A 1 71 ? 10.119 3.089 -11.745 1.00 93.94 71 PHE A O 1
ATOM 543 N N . ASN A 1 72 ? 11.008 1.350 -10.655 1.00 94.38 72 ASN A N 1
ATOM 544 C CA . ASN A 1 72 ? 10.988 0.473 -11.823 1.00 94.38 72 ASN A CA 1
ATOM 545 C C . ASN A 1 72 ? 9.554 0.008 -12.125 1.00 94.38 72 ASN A C 1
ATOM 547 O O . ASN A 1 72 ? 9.037 -0.923 -11.504 1.00 94.38 72 ASN A O 1
ATOM 551 N N . THR A 1 73 ? 8.932 0.607 -13.137 1.00 94.62 73 THR A N 1
ATOM 552 C CA . THR A 1 73 ? 7.544 0.329 -13.531 1.00 94.62 73 THR A CA 1
ATOM 553 C C . THR A 1 73 ? 7.333 -1.060 -14.133 1.00 94.62 73 THR A C 1
ATOM 555 O O . THR A 1 73 ? 6.189 -1.513 -14.218 1.00 94.62 73 THR A O 1
ATOM 558 N N . MET A 1 74 ? 8.390 -1.784 -14.518 1.00 95.19 74 MET A N 1
ATOM 559 C CA . MET A 1 74 ? 8.258 -3.170 -14.979 1.00 95.19 74 MET A CA 1
ATOM 560 C C . MET A 1 74 ? 7.871 -4.098 -13.825 1.00 95.19 74 MET A C 1
ATOM 562 O O . MET A 1 74 ? 6.990 -4.942 -13.974 1.00 95.19 74 MET A O 1
ATOM 566 N N . THR A 1 75 ? 8.480 -3.906 -12.653 1.00 94.88 75 THR A N 1
ATOM 567 C CA . THR A 1 75 ? 8.364 -4.819 -11.504 1.00 94.88 75 THR A CA 1
ATOM 568 C C . THR A 1 75 ? 7.571 -4.237 -10.334 1.00 94.88 75 THR A C 1
ATOM 570 O O . THR A 1 75 ? 7.026 -4.994 -9.531 1.00 94.88 75 THR A O 1
ATOM 573 N N . HIS A 1 76 ? 7.445 -2.913 -10.255 1.00 97.12 76 HIS A N 1
ATOM 574 C CA . HIS A 1 76 ? 6.783 -2.195 -9.169 1.00 97.12 76 HIS A CA 1
ATOM 575 C C . HIS A 1 76 ? 5.699 -1.254 -9.703 1.00 97.12 76 HIS A C 1
ATOM 577 O O . HIS A 1 76 ? 5.652 -0.900 -10.882 1.00 97.12 76 HIS A O 1
ATOM 583 N N . ASN A 1 77 ? 4.781 -0.883 -8.817 1.00 96.62 77 ASN A N 1
ATOM 584 C CA . ASN A 1 77 ? 3.787 0.158 -9.034 1.00 96.62 77 ASN A CA 1
ATOM 585 C C . ASN A 1 77 ? 3.678 1.022 -7.770 1.00 96.62 77 ASN A C 1
ATOM 587 O O . ASN A 1 77 ? 2.678 0.983 -7.050 1.00 96.62 77 ASN A O 1
ATOM 591 N N . TYR A 1 78 ? 4.744 1.769 -7.484 1.00 96.25 78 TYR A N 1
ATOM 592 C CA . TYR A 1 78 ? 4.805 2.654 -6.324 1.00 96.25 78 TYR A CA 1
ATOM 593 C C . TYR A 1 78 ? 3.734 3.755 -6.379 1.00 96.25 78 TYR A C 1
ATOM 595 O O . TYR A 1 78 ? 3.014 3.962 -5.403 1.00 96.25 78 TYR A O 1
ATOM 603 N N . SER A 1 79 ? 3.575 4.420 -7.529 1.00 95.50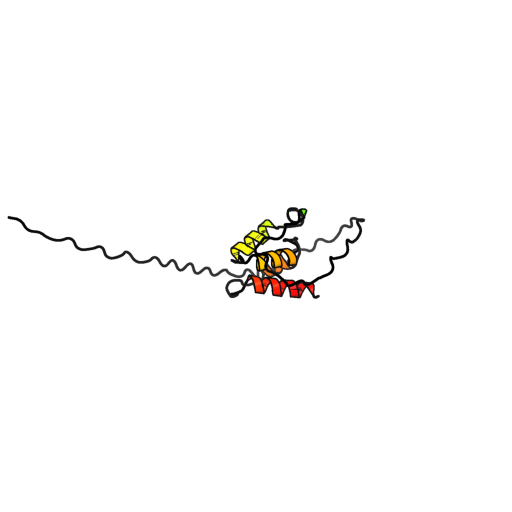 79 SER A N 1
ATOM 604 C CA . SER A 1 79 ? 2.587 5.494 -7.696 1.00 95.50 79 SER A CA 1
ATOM 605 C C . SER A 1 79 ? 1.162 4.997 -7.458 1.00 95.50 79 SER A C 1
ATOM 607 O O . SER A 1 79 ? 0.449 5.566 -6.637 1.00 95.50 79 SER A O 1
ATOM 609 N N . GLY A 1 80 ? 0.769 3.874 -8.068 1.00 95.94 80 GLY A N 1
ATOM 610 C CA . GLY A 1 80 ? -0.564 3.302 -7.874 1.00 95.94 80 GLY A CA 1
ATOM 611 C C . GLY A 1 80 ? -0.827 2.842 -6.438 1.00 95.94 80 GLY A C 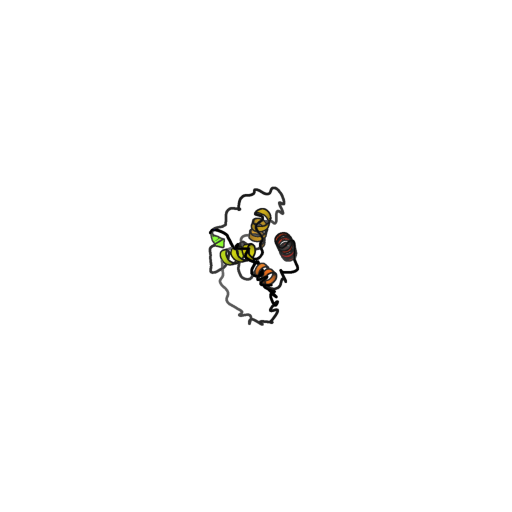1
ATOM 612 O O . GLY A 1 80 ? -1.974 2.869 -5.978 1.00 95.94 80 GLY A O 1
ATOM 613 N N . LEU A 1 81 ? 0.221 2.449 -5.707 1.00 95.94 81 LEU A N 1
ATOM 614 C CA . LEU A 1 81 ? 0.109 2.137 -4.287 1.00 95.94 81 LEU A CA 1
ATOM 615 C C . LEU A 1 81 ? -0.157 3.422 -3.497 1.00 95.94 81 LEU A C 1
ATOM 617 O O . LEU A 1 81 ? -1.148 3.480 -2.774 1.00 95.94 81 LEU A O 1
ATOM 621 N N . MET A 1 82 ? 0.654 4.464 -3.693 1.00 95.50 82 MET A N 1
ATOM 622 C CA . MET A 1 82 ? 0.483 5.764 -3.031 1.00 95.50 82 MET A CA 1
ATOM 623 C C . MET A 1 82 ? -0.882 6.399 -3.318 1.00 95.50 82 MET A C 1
ATOM 625 O O . MET A 1 82 ? -1.553 6.866 -2.396 1.00 95.50 82 MET A O 1
ATOM 629 N N . ASP A 1 83 ? -1.342 6.352 -4.568 1.00 96.44 83 ASP A N 1
ATOM 630 C CA . ASP A 1 83 ? -2.662 6.851 -4.961 1.00 96.44 83 ASP A CA 1
ATOM 631 C C . ASP A 1 83 ? -3.787 6.080 -4.271 1.00 96.44 83 ASP A C 1
ATOM 633 O O . ASP A 1 83 ? -4.808 6.649 -3.876 1.00 96.44 83 ASP A O 1
ATOM 637 N N . THR A 1 84 ? -3.600 4.774 -4.080 1.00 95.81 84 THR A N 1
ATOM 638 C CA . THR A 1 84 ? -4.560 3.953 -3.346 1.00 95.81 84 THR A CA 1
ATOM 639 C C . THR A 1 84 ? -4.580 4.288 -1.863 1.00 95.81 84 THR A C 1
ATOM 641 O O . THR A 1 84 ? -5.666 4.448 -1.314 1.00 95.81 84 THR A O 1
ATOM 644 N N . LEU A 1 85 ? -3.424 4.470 -1.223 1.00 95.56 85 LEU A N 1
ATOM 645 C CA . LEU A 1 85 ? -3.366 4.888 0.181 1.00 95.56 85 LEU A CA 1
ATOM 646 C C . LEU A 1 85 ? -4.068 6.232 0.390 1.00 95.56 85 LEU A C 1
ATOM 648 O O . LEU A 1 85 ? -4.906 6.354 1.283 1.00 95.56 85 LEU A O 1
ATOM 652 N N . LYS A 1 86 ? -3.830 7.195 -0.507 1.00 95.62 86 LYS A N 1
ATOM 653 C CA . LYS A 1 86 ? -4.510 8.495 -0.495 1.00 95.62 86 LYS A CA 1
ATOM 654 C C . LYS A 1 86 ? -6.026 8.360 -0.666 1.00 95.62 86 LYS A C 1
ATOM 656 O O . LYS A 1 86 ? -6.773 8.961 0.097 1.00 95.62 86 LYS A O 1
ATOM 661 N N . ARG A 1 87 ? -6.497 7.539 -1.614 1.00 95.69 87 ARG A N 1
ATOM 662 C CA . ARG A 1 87 ? -7.936 7.275 -1.835 1.00 95.69 87 ARG A CA 1
ATOM 663 C C . ARG A 1 87 ? -8.605 6.601 -0.636 1.00 95.69 87 ARG A C 1
ATOM 665 O O . ARG A 1 87 ? -9.788 6.805 -0.390 1.00 95.69 87 ARG A O 1
ATOM 672 N N . LEU A 1 88 ? -7.853 5.794 0.104 1.00 94.62 88 LEU A N 1
ATOM 673 C CA . LEU A 1 88 ? -8.309 5.162 1.337 1.00 94.62 88 LEU A CA 1
ATOM 674 C C . LEU A 1 88 ? -8.207 6.088 2.555 1.00 94.62 88 LEU A C 1
ATOM 676 O O . LEU A 1 88 ? -8.552 5.656 3.651 1.00 94.62 88 LEU A O 1
ATOM 680 N N . SER A 1 89 ? -7.773 7.337 2.377 1.00 95.62 89 SER A N 1
ATOM 681 C CA . SER A 1 89 ? -7.521 8.296 3.456 1.00 95.62 89 SER A CA 1
ATOM 682 C C . SER A 1 89 ? -6.504 7.791 4.487 1.00 95.62 89 SER A C 1
ATOM 684 O O . SER A 1 89 ? -6.594 8.120 5.666 1.00 95.62 89 SER A O 1
ATOM 686 N N . ILE A 1 90 ? -5.529 6.986 4.054 1.00 95.38 90 ILE A N 1
ATOM 687 C CA . ILE A 1 90 ? -4.391 6.566 4.877 1.00 95.38 90 ILE A CA 1
ATOM 688 C C . ILE A 1 90 ? -3.310 7.634 4.718 1.00 95.38 90 ILE A C 1
ATOM 690 O O . ILE A 1 90 ? -2.535 7.611 3.761 1.00 95.38 90 ILE A O 1
ATOM 694 N N . THR A 1 91 ? -3.318 8.612 5.621 1.00 93.00 91 THR A N 1
ATOM 695 C CA . THR A 1 91 ? -2.428 9.784 5.573 1.00 93.00 91 THR A CA 1
ATOM 696 C C . THR A 1 91 ? -1.420 9.829 6.714 1.00 93.00 91 THR A C 1
ATOM 698 O O . THR A 1 91 ? -0.528 10.672 6.680 1.00 93.00 91 THR A O 1
ATOM 701 N N . ASP A 1 92 ? -1.552 8.961 7.721 1.00 94.25 92 ASP A N 1
ATOM 702 C CA . ASP A 1 92 ? -0.568 8.859 8.796 1.00 94.25 92 ASP A CA 1
ATOM 703 C C . ASP A 1 92 ? 0.767 8.367 8.226 1.00 94.25 92 ASP A C 1
ATOM 705 O O . ASP A 1 92 ? 0.842 7.293 7.624 1.00 94.25 92 ASP A O 1
ATOM 709 N N . THR A 1 93 ? 1.827 9.158 8.398 1.00 93.31 93 THR A N 1
ATOM 710 C CA . THR A 1 93 ? 3.146 8.850 7.834 1.00 93.31 93 THR A CA 1
ATOM 711 C C . THR A 1 93 ? 3.681 7.512 8.344 1.00 93.31 93 THR A C 1
ATOM 713 O O . THR A 1 93 ? 4.291 6.763 7.579 1.00 93.31 93 THR A O 1
ATOM 716 N N . GLY A 1 94 ? 3.420 7.171 9.609 1.00 94.12 94 GLY A N 1
ATOM 717 C CA . GLY A 1 94 ? 3.814 5.893 10.197 1.00 94.12 94 GLY A CA 1
ATOM 718 C C . GLY A 1 94 ? 3.096 4.715 9.539 1.00 94.12 94 GLY A C 1
ATOM 719 O O . GLY A 1 94 ? 3.733 3.715 9.190 1.00 94.12 94 GLY A O 1
ATOM 720 N N . GLU A 1 95 ? 1.791 4.842 9.301 1.00 95.38 95 GLU A N 1
ATOM 721 C CA . GLU A 1 95 ? 1.005 3.836 8.592 1.00 95.38 95 GLU A CA 1
ATOM 722 C C . GLU A 1 95 ? 1.459 3.689 7.137 1.00 95.38 95 GLU A C 1
ATOM 724 O O . GLU A 1 95 ? 1.701 2.567 6.682 1.00 95.38 95 GLU A O 1
ATOM 729 N N . VAL A 1 96 ? 1.639 4.801 6.419 1.00 95.44 96 VAL A N 1
ATOM 730 C CA . VAL A 1 96 ? 2.099 4.797 5.024 1.00 95.44 96 VAL A CA 1
ATOM 731 C C . VAL A 1 96 ? 3.477 4.149 4.914 1.00 95.44 96 VAL A C 1
ATOM 733 O O . VAL A 1 96 ? 3.638 3.205 4.141 1.00 95.44 96 VAL A O 1
ATOM 736 N N . ASN A 1 97 ? 4.451 4.573 5.722 1.00 95.00 97 ASN A N 1
ATOM 737 C CA . ASN A 1 97 ? 5.796 3.995 5.730 1.00 95.00 97 ASN A CA 1
ATOM 738 C C . ASN A 1 97 ? 5.763 2.490 6.038 1.00 95.00 97 ASN A C 1
ATOM 740 O O . ASN A 1 97 ? 6.453 1.701 5.385 1.00 95.00 97 ASN A O 1
ATOM 744 N N . SER A 1 98 ? 4.931 2.073 6.994 1.00 95.06 98 SER A N 1
ATOM 745 C CA . SER A 1 98 ? 4.762 0.658 7.335 1.00 95.06 98 SER A CA 1
ATOM 746 C C . SER A 1 98 ? 4.213 -0.140 6.156 1.00 95.06 98 SER A C 1
ATOM 748 O O . SER A 1 98 ? 4.753 -1.191 5.814 1.00 95.06 98 SER A O 1
ATOM 750 N N . ILE A 1 99 ? 3.175 0.363 5.486 1.00 94.94 99 ILE A N 1
ATOM 751 C CA . ILE A 1 99 ? 2.580 -0.301 4.322 1.00 94.94 99 ILE A CA 1
ATOM 752 C C . ILE A 1 99 ? 3.572 -0.352 3.157 1.00 94.94 99 ILE A C 1
ATOM 754 O O . ILE A 1 99 ? 3.702 -1.401 2.524 1.00 94.94 99 ILE A O 1
ATOM 758 N N . LEU A 1 100 ? 4.312 0.728 2.897 1.00 94.25 100 LEU A N 1
ATOM 759 C CA . LEU A 1 100 ? 5.356 0.764 1.871 1.00 94.25 100 LEU A CA 1
ATOM 760 C C . LEU A 1 100 ? 6.400 -0.331 2.107 1.00 94.25 100 LEU A C 1
ATOM 762 O O . LEU A 1 100 ? 6.638 -1.145 1.220 1.00 94.25 100 LEU A O 1
ATOM 766 N N . ARG A 1 101 ? 6.945 -0.448 3.320 1.00 93.25 101 ARG A N 1
ATOM 767 C CA . ARG A 1 101 ? 7.912 -1.511 3.647 1.00 93.25 101 ARG A CA 1
ATOM 768 C C . ARG A 1 101 ? 7.303 -2.907 3.553 1.00 93.25 101 ARG A C 1
ATOM 770 O O . ARG A 1 101 ? 7.926 -3.839 3.045 1.00 93.25 101 ARG A O 1
ATOM 777 N N . LEU A 1 102 ? 6.081 -3.082 4.051 1.00 93.31 102 LEU A N 1
ATOM 778 C CA . LEU A 1 102 ? 5.432 -4.392 4.073 1.00 93.31 102 LEU A CA 1
ATOM 779 C C . LEU A 1 102 ? 5.094 -4.897 2.669 1.00 93.31 102 LEU A C 1
ATOM 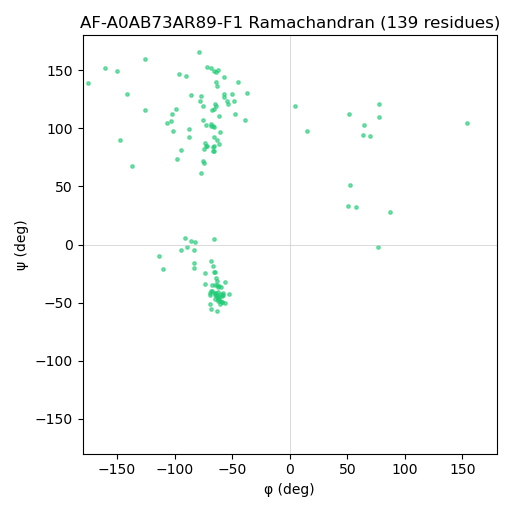781 O O . LEU A 1 102 ? 5.215 -6.101 2.433 1.00 93.31 102 LEU A O 1
ATOM 785 N N . SER A 1 103 ? 4.734 -3.987 1.767 1.00 93.69 103 SER A N 1
ATOM 786 C CA . SER A 1 103 ? 4.372 -4.244 0.370 1.00 93.69 103 SER A CA 1
ATOM 787 C C . SER A 1 103 ? 5.552 -4.296 -0.605 1.00 93.69 103 SER A C 1
ATOM 789 O O . SER A 1 103 ? 5.322 -4.438 -1.806 1.00 93.69 103 SER A O 1
ATOM 791 N N . ASP A 1 104 ? 6.786 -4.165 -0.108 1.00 94.56 104 ASP A N 1
ATOM 792 C CA . ASP A 1 104 ? 7.985 -3.995 -0.938 1.00 94.56 104 ASP A CA 1
ATOM 793 C C . ASP A 1 104 ? 7.815 -2.842 -1.943 1.00 94.56 104 ASP A C 1
ATOM 795 O O . ASP A 1 104 ? 7.930 -3.006 -3.155 1.00 94.56 104 ASP A O 1
ATOM 799 N N . TYR A 1 105 ? 7.400 -1.683 -1.423 1.00 95.25 105 TYR A N 1
ATOM 800 C CA . TYR A 1 105 ? 7.168 -0.436 -2.154 1.00 95.25 105 TYR A CA 1
ATOM 801 C C . TYR A 1 105 ? 6.271 -0.588 -3.397 1.00 95.25 105 TYR A C 1
ATOM 803 O O . TYR A 1 105 ? 6.430 0.116 -4.395 1.00 95.25 105 TYR A O 1
ATOM 811 N N . GLY A 1 106 ? 5.298 -1.501 -3.340 1.00 95.00 106 GLY A N 1
ATOM 812 C CA . GLY A 1 106 ? 4.356 -1.742 -4.431 1.00 95.00 106 GLY A CA 1
ATOM 813 C C . GLY A 1 106 ? 4.846 -2.741 -5.477 1.00 95.00 106 GLY A C 1
ATOM 814 O O . GLY A 1 106 ? 4.408 -2.665 -6.629 1.00 95.00 106 GLY A O 1
ATOM 815 N N . ARG A 1 107 ? 5.715 -3.695 -5.114 1.00 95.88 107 ARG A N 1
ATOM 816 C CA . ARG A 1 107 ? 6.089 -4.810 -5.997 1.00 95.88 107 ARG A CA 1
ATOM 817 C C . ARG A 1 107 ? 4.839 -5.495 -6.557 1.00 95.88 107 ARG A C 1
ATOM 819 O O . ARG A 1 107 ? 3.913 -5.861 -5.823 1.00 95.88 107 ARG A O 1
ATOM 826 N N . LYS A 1 108 ? 4.797 -5.673 -7.875 1.00 93.06 108 LYS A N 1
ATOM 827 C CA . LYS A 1 108 ? 3.702 -6.348 -8.582 1.00 93.06 108 LYS A CA 1
ATOM 828 C C . LYS A 1 108 ? 3.687 -7.842 -8.248 1.00 93.06 108 LYS A C 1
ATOM 830 O O . LYS A 1 108 ? 4.709 -8.432 -7.917 1.00 93.06 108 LYS A O 1
ATOM 835 N N . GLY A 1 109 ? 2.508 -8.459 -8.309 1.00 85.75 109 GLY A N 1
ATOM 836 C CA . GLY A 1 109 ? 2.342 -9.889 -8.011 1.00 85.75 109 GLY A CA 1
ATOM 837 C C . GLY A 1 109 ? 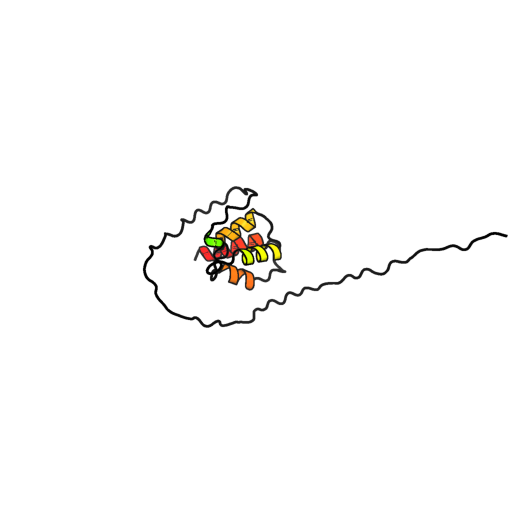2.368 -10.256 -6.520 1.00 85.75 109 GLY A C 1
ATOM 838 O O . GLY A 1 109 ? 2.142 -11.414 -6.180 1.00 85.75 109 GLY A O 1
ATOM 839 N N . THR A 1 110 ? 2.576 -9.290 -5.620 1.00 85.94 110 THR A N 1
ATOM 840 C CA . THR A 1 110 ? 2.497 -9.511 -4.168 1.00 85.94 110 THR A CA 1
ATOM 841 C C . THR A 1 110 ? 1.049 -9.540 -3.659 1.00 85.94 110 THR A C 1
ATOM 843 O O . THR A 1 110 ? 0.100 -9.137 -4.341 1.00 85.94 110 THR A O 1
ATOM 846 N N . THR A 1 111 ? 0.859 -10.023 -2.427 1.00 86.81 111 THR A N 1
ATOM 847 C CA . THR A 1 111 ? -0.458 -10.138 -1.775 1.00 86.81 111 THR A CA 1
ATOM 848 C C . THR A 1 111 ? -1.105 -8.788 -1.465 1.00 86.81 111 THR A C 1
ATOM 850 O O . THR A 1 111 ? -2.323 -8.749 -1.305 1.00 86.81 111 THR A O 1
ATOM 853 N N . VAL A 1 112 ? -0.345 -7.683 -1.442 1.00 90.81 112 VAL A N 1
ATOM 854 C CA . VAL A 1 112 ? -0.873 -6.339 -1.140 1.00 90.81 112 VAL A CA 1
ATOM 855 C C . VAL A 1 112 ? -1.968 -5.917 -2.116 1.00 90.81 112 VAL A C 1
ATOM 857 O O . VAL A 1 112 ? -3.015 -5.446 -1.690 1.00 90.81 112 VAL A O 1
ATOM 860 N N . TRP A 1 113 ? -1.781 -6.159 -3.414 1.00 92.50 113 TRP A N 1
ATOM 861 C CA . TRP A 1 113 ? -2.743 -5.769 -4.444 1.00 92.50 113 TRP A CA 1
ATOM 862 C C . TRP A 1 113 ? -4.025 -6.586 -4.346 1.00 92.50 113 TRP A C 1
ATOM 864 O O . TRP A 1 113 ? -5.121 -6.046 -4.463 1.00 92.50 113 TRP A O 1
ATOM 874 N N . LYS A 1 114 ? -3.882 -7.887 -4.062 1.00 91.62 114 LYS A N 1
ATOM 875 C CA . LYS A 1 114 ? -5.017 -8.783 -3.826 1.00 91.62 114 LYS A CA 1
ATOM 876 C C . LYS A 1 114 ? -5.796 -8.345 -2.593 1.00 91.62 114 LYS A C 1
ATOM 878 O O . LYS A 1 114 ? -7.016 -8.295 -2.642 1.00 91.62 114 LYS A O 1
ATOM 883 N N . LEU A 1 115 ? -5.106 -8.021 -1.505 1.00 92.38 115 LEU A N 1
ATOM 884 C CA . LEU A 1 115 ? -5.737 -7.559 -0.278 1.00 92.38 115 LEU A CA 1
ATOM 885 C C . LEU A 1 115 ? -6.485 -6.245 -0.520 1.00 92.38 115 LEU A C 1
ATOM 887 O O . LEU A 1 115 ? -7.669 -6.155 -0.231 1.00 92.38 115 LEU A O 1
ATOM 891 N N . ILE A 1 116 ? -5.835 -5.277 -1.165 1.00 92.00 116 ILE A N 1
ATOM 892 C CA . ILE A 1 116 ? -6.437 -3.978 -1.455 1.00 92.00 116 ILE A CA 1
ATOM 893 C C . ILE A 1 116 ? -7.696 -4.089 -2.318 1.00 92.00 116 ILE A C 1
ATOM 895 O O . ILE A 1 116 ? -8.677 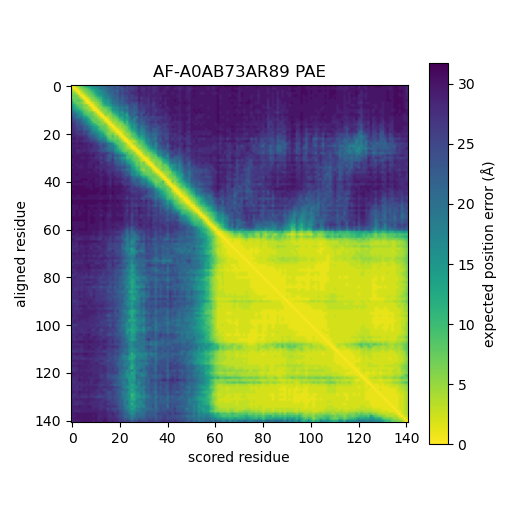-3.392 -2.060 1.00 92.00 116 ILE A O 1
ATOM 899 N N . ALA A 1 117 ? -7.666 -4.946 -3.337 1.00 91.31 117 ALA A N 1
ATOM 900 C CA . ALA A 1 117 ? -8.785 -5.125 -4.252 1.00 91.31 117 ALA A CA 1
ATOM 901 C C . ALA A 1 117 ? -9.961 -5.889 -3.621 1.00 91.31 117 ALA A C 1
ATOM 903 O O . ALA A 1 117 ? -11.107 -5.606 -3.948 1.00 91.31 117 ALA A O 1
ATOM 904 N N . ASN A 1 118 ? -9.686 -6.849 -2.732 1.00 91.00 118 ASN A N 1
ATOM 905 C CA . ASN A 1 118 ? -10.712 -7.730 -2.162 1.00 91.00 118 ASN A CA 1
ATOM 906 C C . ASN A 1 118 ? -11.278 -7.241 -0.818 1.00 91.00 118 ASN A C 1
ATOM 908 O O . ASN A 1 118 ? -12.185 -7.865 -0.271 1.00 91.00 118 ASN A O 1
ATOM 912 N N . THR A 1 119 ? -10.749 -6.156 -0.258 1.00 91.75 119 THR A N 1
ATOM 913 C CA . THR A 1 119 ? -11.242 -5.584 0.996 1.00 91.75 119 THR A CA 1
ATOM 914 C C . THR A 1 119 ? -12.404 -4.619 0.744 1.00 91.75 119 THR A C 1
ATOM 916 O O . THR A 1 119 ? -12.286 -3.675 -0.036 1.00 91.75 119 THR A O 1
ATOM 919 N N . CYS A 1 120 ? -13.519 -4.809 1.461 1.00 92.31 120 CYS A N 1
ATOM 920 C CA . CYS A 1 120 ? -14.577 -3.801 1.544 1.00 92.31 120 CYS A CA 1
ATOM 921 C C . CYS A 1 120 ? -14.119 -2.666 2.465 1.00 92.31 120 CYS A C 1
ATOM 923 O O . CYS A 1 120 ? -14.021 -2.831 3.679 1.00 92.31 120 CYS A O 1
ATOM 925 N N . TRP A 1 121 ? -13.799 -1.515 1.883 1.00 93.12 121 TRP A N 1
ATOM 926 C CA . TRP A 1 121 ? -13.212 -0.399 2.622 1.00 93.12 121 TRP A CA 1
ATOM 927 C C . TRP A 1 121 ? -14.231 0.475 3.350 1.00 93.12 121 TRP A C 1
ATOM 929 O O . TRP A 1 121 ? -13.845 1.200 4.263 1.00 93.12 121 TRP A O 1
ATOM 939 N N . SER A 1 122 ? -15.502 0.440 2.950 1.00 91.69 122 SER A N 1
ATOM 940 C CA . SER A 1 122 ? -16.545 1.299 3.523 1.00 91.69 122 SER A CA 1
ATOM 941 C C . SER A 1 122 ? -16.807 0.992 4.999 1.00 91.69 122 SER A C 1
ATOM 943 O O . SER A 1 122 ? -17.020 1.913 5.779 1.00 91.69 122 SER A O 1
ATOM 945 N N . ASP A 1 123 ? -16.697 -0.279 5.390 1.00 89.00 123 ASP A N 1
ATOM 946 C CA . ASP A 1 123 ? -16.990 -0.747 6.752 1.00 89.00 123 ASP A CA 1
ATOM 947 C C . ASP A 1 123 ? -15.771 -0.695 7.691 1.00 89.00 123 ASP A C 1
ATOM 949 O O . ASP A 1 123 ? -15.859 -1.028 8.873 1.00 89.00 123 ASP A O 1
ATOM 953 N N . ILE A 1 124 ? -14.602 -0.290 7.181 1.00 91.94 124 ILE A N 1
ATOM 954 C CA . ILE A 1 124 ? -13.350 -0.275 7.943 1.00 91.94 124 ILE A CA 1
ATOM 955 C C . ILE A 1 124 ? -13.035 1.151 8.384 1.00 91.94 124 ILE A C 1
ATOM 957 O O . ILE A 1 124 ? -12.653 1.993 7.571 1.00 91.94 124 ILE A O 1
ATOM 961 N N . GLY A 1 125 ? -13.110 1.394 9.695 1.00 91.88 125 GLY A N 1
ATOM 962 C CA . GLY A 1 125 ? -12.714 2.673 10.290 1.00 91.88 125 GLY A CA 1
ATOM 963 C C . GLY A 1 125 ? -11.202 2.924 10.210 1.00 91.88 125 GLY A C 1
ATOM 964 O O . GLY A 1 125 ? -10.762 3.924 9.653 1.00 91.88 125 GLY A O 1
ATOM 965 N N . ALA A 1 126 ? -10.385 1.997 10.723 1.00 94.94 126 ALA A N 1
ATOM 966 C CA . ALA A 1 126 ? -8.923 2.133 10.777 1.00 94.94 126 ALA A CA 1
ATOM 967 C C . ALA A 1 126 ? -8.229 1.390 9.619 1.00 94.94 126 ALA A C 1
ATOM 969 O O . ALA A 1 126 ? -7.637 0.322 9.803 1.00 94.94 126 ALA A O 1
ATOM 970 N N . LYS A 1 127 ? -8.324 1.946 8.406 1.00 95.31 127 LYS A N 1
ATOM 971 C CA . LYS A 1 127 ? -7.858 1.302 7.162 1.00 95.31 127 LYS A CA 1
ATOM 972 C C . LYS A 1 127 ? -6.351 1.028 7.138 1.00 95.31 127 LYS A C 1
ATOM 974 O O . LYS A 1 127 ? -5.952 -0.056 6.711 1.00 95.31 127 LYS A O 1
ATOM 979 N N . GLY A 1 128 ? -5.529 1.959 7.629 1.00 95.3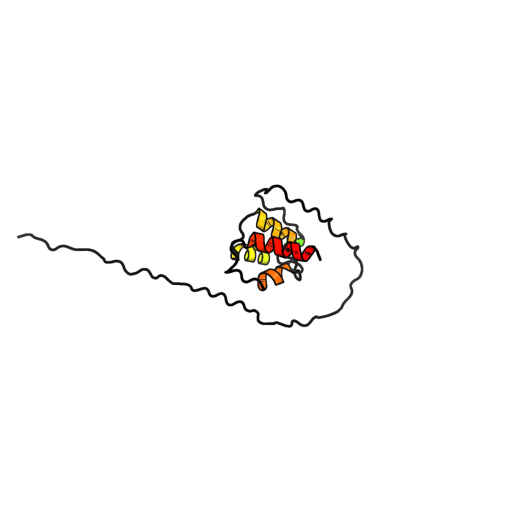1 128 GLY A N 1
ATOM 980 C CA . GLY A 1 128 ? -4.073 1.798 7.697 1.00 95.31 128 GLY A CA 1
ATOM 981 C C . GLY A 1 128 ? -3.668 0.643 8.613 1.00 95.31 128 GLY A C 1
ATOM 982 O O . GLY A 1 128 ? -3.074 -0.333 8.149 1.00 95.31 128 GLY A O 1
ATOM 983 N N . ARG A 1 129 ? -4.093 0.677 9.884 1.00 96.19 129 ARG A N 1
ATOM 984 C CA . ARG A 1 129 ? -3.893 -0.434 10.839 1.00 96.19 129 ARG A CA 1
ATOM 985 C C . ARG A 1 129 ? -4.384 -1.783 10.317 1.00 96.19 129 ARG A C 1
ATOM 987 O O . ARG A 1 129 ? -3.686 -2.785 10.482 1.00 96.19 129 ARG A O 1
ATOM 994 N N . TYR A 1 130 ? -5.558 -1.823 9.683 1.00 96.38 130 TYR A N 1
ATOM 995 C CA . TYR A 1 130 ? -6.089 -3.051 9.090 1.00 96.38 130 TYR A CA 1
ATOM 996 C C . TYR A 1 130 ? -5.132 -3.621 8.035 1.00 96.38 130 TYR A C 1
ATOM 998 O O . TYR A 1 130 ? -4.776 -4.800 8.096 1.00 96.38 130 TYR A O 1
ATOM 1006 N N . LEU A 1 131 ? -4.674 -2.782 7.100 1.00 94.50 131 LEU A N 1
ATOM 1007 C CA . LEU A 1 131 ? -3.795 -3.205 6.014 1.00 94.50 131 LEU A CA 1
ATOM 1008 C C . LEU A 1 131 ? -2.436 -3.689 6.541 1.00 94.50 131 LEU A C 1
ATOM 1010 O O . LEU A 1 131 ? -1.955 -4.738 6.116 1.00 94.50 131 LEU A O 1
ATOM 1014 N N . ILE A 1 132 ? -1.860 -2.991 7.523 1.00 95.12 132 ILE A N 1
ATOM 1015 C CA . ILE A 1 132 ? -0.615 -3.389 8.203 1.00 95.12 132 ILE A CA 1
ATOM 1016 C C . ILE A 1 132 ? -0.765 -4.766 8.855 1.00 95.12 132 ILE A C 1
ATOM 1018 O O . ILE A 1 132 ? 0.069 -5.652 8.653 1.00 95.12 132 ILE A O 1
ATOM 1022 N N . ALA A 1 133 ? -1.841 -4.975 9.618 1.00 94.69 133 ALA A N 1
ATOM 1023 C CA . ALA A 1 133 ? -2.093 -6.240 10.300 1.00 94.69 133 ALA A CA 1
ATOM 1024 C C . ALA A 1 133 ? -2.283 -7.395 9.306 1.00 94.69 133 ALA A C 1
ATOM 1026 O O . ALA A 1 133 ? -1.715 -8.476 9.482 1.00 94.69 133 ALA A O 1
ATOM 1027 N N . ALA A 1 134 ? -3.054 -7.172 8.244 1.00 93.44 134 ALA A N 1
ATOM 1028 C CA . ALA A 1 134 ? -3.310 -8.178 7.225 1.00 93.44 134 ALA A CA 1
ATOM 1029 C C . ALA A 1 134 ? -2.045 -8.521 6.412 1.00 93.44 134 ALA A C 1
ATOM 1031 O O . ALA A 1 134 ? -1.773 -9.703 6.198 1.00 93.44 134 ALA A O 1
ATOM 1032 N N . LEU A 1 135 ? -1.210 -7.539 6.054 1.00 91.75 135 LEU A N 1
ATOM 1033 C CA . LEU A 1 135 ? 0.082 -7.786 5.400 1.00 91.75 135 LEU A CA 1
ATOM 1034 C C . LEU A 1 135 ? 1.041 -8.579 6.296 1.00 91.75 135 LEU A C 1
ATOM 1036 O O . LEU A 1 135 ? 1.641 -9.555 5.842 1.00 91.75 135 LEU A O 1
ATOM 1040 N N . ASN A 1 136 ? 1.131 -8.234 7.581 1.00 91.12 136 ASN A N 1
ATOM 1041 C CA . ASN A 1 136 ? 1.959 -8.966 8.543 1.00 91.12 136 ASN A CA 1
ATOM 1042 C C . ASN A 1 136 ? 1.531 -10.430 8.707 1.00 91.12 136 ASN A C 1
ATOM 1044 O O . ASN A 1 136 ? 2.385 -11.306 8.840 1.00 91.12 136 ASN A O 1
ATOM 1048 N N . LYS A 1 137 ? 0.227 -10.729 8.635 1.00 88.31 137 LYS A N 1
ATOM 1049 C CA . LYS A 1 137 ? -0.264 -12.117 8.642 1.00 88.31 137 LYS A CA 1
ATOM 1050 C C . LYS A 1 137 ? 0.224 -12.917 7.433 1.00 88.31 137 LYS A C 1
ATOM 1052 O O . LYS A 1 137 ? 0.496 -14.103 7.577 1.00 88.31 137 LYS A O 1
ATOM 1057 N N . THR A 1 138 ? 0.358 -12.289 6.263 1.00 79.44 138 THR A N 1
ATOM 1058 C CA . THR A 1 138 ? 0.822 -12.985 5.048 1.00 79.44 138 THR A CA 1
ATOM 1059 C C . THR A 1 138 ? 2.316 -13.304 5.049 1.00 79.44 138 THR A C 1
ATOM 1061 O O . THR A 1 138 ? 2.710 -14.253 4.387 1.00 79.44 138 THR A O 1
ATOM 1064 N N . LYS A 1 139 ? 3.134 -12.562 5.809 1.00 69.31 139 LYS A N 1
ATOM 1065 C CA . LYS A 1 139 ? 4.591 -12.771 5.915 1.00 69.31 139 LYS A CA 1
ATOM 1066 C C . LYS A 1 139 ? 5.015 -13.847 6.920 1.00 69.31 139 LYS A C 1
ATOM 1068 O O . LYS A 1 139 ? 6.165 -14.261 6.897 1.00 69.31 139 LYS A O 1
ATOM 1073 N N . ARG A 1 140 ? 4.123 -14.260 7.828 1.00 64.56 140 ARG A N 1
ATOM 1074 C CA . ARG A 1 140 ? 4.404 -15.274 8.866 1.00 64.56 140 ARG A CA 1
ATOM 1075 C C . ARG A 1 140 ? 4.069 -16.714 8.443 1.00 64.56 140 ARG A C 1
ATOM 1077 O O . ARG A 1 140 ? 4.110 -17.600 9.290 1.00 64.56 140 ARG A O 1
ATOM 1084 N N . ARG A 1 141 ? 3.681 -16.930 7.188 1.00 55.09 141 ARG A N 1
ATOM 1085 C CA . ARG A 1 141 ? 3.483 -18.258 6.594 1.00 55.09 141 ARG A CA 1
ATOM 1086 C C . ARG A 1 141 ? 4.671 -18.591 5.715 1.00 55.09 141 ARG A C 1
ATOM 1088 O O . ARG A 1 141 ? 5.035 -19.781 5.707 1.00 55.09 141 ARG A O 1
#

Secondary structure (DSSP, 8-state):
--------------------------------PPPPP-----------PPP---------SSPPPPPGGGG-TTTB-HHHHHHHHHHTT---HHHHHHHHHHTGGGBTTSHHHHHHHHS--TT-S-HHHHHHHHHHHHHT-

Radius of gyration: 25.17 Å; Cα contacts (8 Å, |Δi|>4): 84; chains: 1; bounding box: 71×84×36 Å

pLDDT: mean 74.16, std 21.2, range [37.38, 97.12]

Foldseek 3Di:
DDDDDDDDDDDDDDDPPPPPPPPPPQPPPDDPPDDDDDDDDDDDDPPPDPPPDPPPDDPPQDADDDDPCCPPPVFFDLVVLVVLCVVLVVPRNVLSNLLCVLCVSGGPPDCLVVCSSNDDSVPDPCVSVVSSVVSVVVVVD

Mean predicted aligned error: 16.92 Å

=== Feature glossary ===
The record interleaves many kinds of information about one protein. Here is each kind framed as the question it answers.

Q: What does the local fold look like, residue by residue?
A: The Foldseek 3Di string encodes local tertiary geometry as a 20-letter alphabet — one character per residue — derived from the relative positions of nearby Cα atoms. Unlike the amino-acid sequence, 3Di is a direct function of the 3D structure, so two proteins with the same fold have similar 3Di strings even at low sequence identity.

Q: Which residues are in helices, strands, or loops?
A: The SS8 string is DSSP's per-residue secondary-structure call. α-helix (H) means an i→i+4 H-bond ladder; β-strand (E) means the residue participates in a β-sheet; 3₁₀ (G) and π (I) are tighter and wider helices; T/S are turns/bends; '-' is loop.

Q: How big and how compact is the whole molecule?
A: Radius of gyration (Rg) is the root-mean-square distance of Cα atoms from their centroid — a single number for overall size and compactness. A globular domain of N residues has Rg ≈ 2.2·N^0.38 Å; an extended or disordered chain has a much larger Rg. The Cα contact count is the number of residue pairs whose Cα atoms are within 8 Å and are more than four positions apart in sequence — a standard proxy for tertiary packing density. The bounding box is the smallest axis-aligned box enclosing all Cα atoms.

Q: Where is each backbone atom in 3D?
A: Structure coordinates are given as an mmCIF _atom_site loop: one row per atom with element, residue name, chain id, sequence number, and x/y/z position in Å. Only the four main-chain atoms per residue are included here; side chains are omitted to keep the record compact.

Q: What is the amino-acid chain?
A: Primary structure: the covalent order of the twenty standard amino acids along the backbone. Two proteins with the same sequence will (almost always) fold to the same structure; two with 30% identity often share a fold but not the details.

Q: What if only a Cα trace is available?
A: Three-state secondary structure (P-SEA) collapses the eight DSSP classes into helix (a), strand (b), and coil (c). P-SEA assigns these from Cα geometry alone — distances and angles — without requiring backbone oxygens, so it works on any Cα trace.

Q: What family and function is it annotated with?
A: Database cross-references. InterPro integrates a dozen domain/family signature databases into unified entries with residue-range hits. GO terms attach function/process/location labels with evidence codes. CATH codes position the fold in a four-level structural taxonomy. Organism is the NCBI-taxonomy species name.

Q: How confident is the AlphaFold model at each residue?
A: pLDDT is the predicted lDDT-Cα score: AlphaFold's confidence that the local environment of each residue (all inter-atomic distances within 15 Å) is correctly placed. It is a per-residue number between 0 and 100, with higher meaning more reliable.

Q: How mobile is each atom in the crystal?
A: B-factor (Debye–Waller factor) reflects atomic displacement in the crystal lattice. It is an experimental observable (units Å²), not a prediction; low values mean the atom is pinned down, high values mean it moves or is heterogeneous across the crystal.

Q: Which residues are buried vs exposed?
A: SASA measures how much of the protein is reachable by solvent. It is computed by rolling a water-sized probe over the atomic surface and summing the exposed area (Å²). Per-residue SASA distinguishes core (buried, low SASA) from surface (exposed, high SASA) residues; total SASA is a whole-molecule size measure.

Q: What do the diagnostic plots show?
A: Plot images: a contact map (which residues are close in 3D, as an N×N binary image), a Ramachandran scatter (backbone torsion angles, revealing secondary-structure composition at a glance), and — for AlphaFold structures — a PAE heatmap (pairwise prediction confidence).

Q: What known structures does this most resemble?
A: The Foldseek neighbor list gives the closest experimentally determined structures in the PDB, ranked by structural alignment. TM-score near 1 means near-identical fold; near 0.3 means only rough topology match. This is how one finds what a novel AlphaFold prediction most resembles in the solved-structure universe.

Q: Are the domains correctly placed relative to each other?
A: Predicted aligned error is AlphaFold's pairwise confidence. Unlike pLDDT (per-residue), PAE is per-residue-pair and captures whether two parts of the structure are correctly placed relative to each other. Units are ångströms of expected positional error.

Q: What do the rendered images show?
A: Structure images are PyMOL renders from six orthogonal camera directions. Cartoon representation draws helices as coils and strands as arrows; sticks shows the backbone as bonds; surface shows the solvent-excluded envelope. Rainbow coloring maps sequence position to hue (blue→red, N→C); chain coloring assigns a distinct color per polypeptide.

Q: What are the backbone torsion angles?
A: φ (phi) and ψ (psi) are the two rotatable backbone dihedrals per residue: φ is the C(i-1)–N–Cα–C torsion, ψ is the N–Cα–C–N(i+1) torsion, both in degrees on (−180°, 180°]. α-helical residues cluster near (−60°, −45°); β-strand residues near (−120°, +130°). A Ramachandran plot is simply a scatter of (φ, ψ) for every residue.